Protein AF-A0A7S3M2E3-F1 (afdb_monomer_lite)

Organism: NCBI:txid89044

Structure (mmCIF, N/CA/C/O backbone):
data_AF-A0A7S3M2E3-F1
#
_entry.id   AF-A0A7S3M2E3-F1
#
loop_
_atom_site.group_PDB
_atom_site.id
_atom_site.type_symbol
_atom_site.label_atom_id
_atom_site.label_alt_id
_atom_site.label_comp_id
_atom_site.label_asym_id
_atom_site.label_entity_id
_atom_site.label_seq_id
_atom_site.pdbx_PDB_ins_code
_atom_site.Cartn_x
_atom_site.Cartn_y
_atom_site.Cartn_z
_atom_site.occupancy
_atom_site.B_iso_or_equiv
_atom_site.auth_seq_id
_atom_site.auth_comp_id
_atom_site.auth_asym_id
_atom_site.auth_atom_id
_atom_site.pdbx_PDB_model_num
ATOM 1 N N . GLU A 1 1 ? -8.864 -22.455 0.901 1.00 58.53 1 GLU A N 1
ATOM 2 C CA . GLU A 1 1 ? -8.256 -21.137 1.200 1.00 58.53 1 GLU A CA 1
ATOM 3 C C . GLU A 1 1 ? -7.152 -20.766 0.211 1.00 58.53 1 GLU A C 1
ATOM 5 O O . GLU A 1 1 ? -7.192 -19.669 -0.335 1.00 58.53 1 GLU A O 1
ATOM 10 N N . ASP A 1 2 ? -6.258 -21.696 -0.130 1.00 72.88 2 ASP A N 1
ATOM 11 C CA . ASP A 1 2 ? -5.089 -21.470 -1.005 1.00 72.88 2 ASP A CA 1
ATOM 12 C C . ASP A 1 2 ? -5.392 -20.831 -2.369 1.00 72.88 2 ASP A C 1
ATOM 14 O O . ASP A 1 2 ? -4.662 -19.955 -2.827 1.00 72.88 2 ASP A O 1
ATOM 18 N N . ALA A 1 3 ? -6.500 -21.206 -3.017 1.00 81.75 3 ALA A N 1
ATOM 19 C CA . ALA A 1 3 ? -6.880 -20.635 -4.311 1.00 81.75 3 ALA A CA 1
ATOM 20 C C . ALA A 1 3 ? -7.294 -19.152 -4.224 1.00 81.75 3 ALA A C 1
ATOM 22 O O . ALA A 1 3 ? -7.062 -18.397 -5.168 1.00 81.75 3 ALA A O 1
ATOM 23 N N . LEU A 1 4 ? -7.908 -18.727 -3.111 1.00 84.44 4 LEU A N 1
ATOM 24 C CA . LEU A 1 4 ? -8.281 -17.325 -2.884 1.00 84.44 4 LEU A CA 1
ATOM 25 C C . LEU A 1 4 ? -7.040 -16.500 -2.536 1.00 84.44 4 LEU A C 1
ATOM 27 O O . LEU A 1 4 ? -6.846 -15.419 -3.093 1.00 84.44 4 LEU A O 1
ATOM 31 N N . ILE A 1 5 ? -6.186 -17.048 -1.671 1.00 82.44 5 ILE A N 1
ATOM 32 C CA . ILE A 1 5 ? -4.901 -16.464 -1.274 1.00 82.44 5 ILE A CA 1
ATOM 33 C C . ILE A 1 5 ? -4.036 -16.234 -2.515 1.00 82.44 5 ILE A C 1
ATOM 35 O O . ILE A 1 5 ? -3.617 -15.107 -2.761 1.00 82.44 5 ILE A O 1
ATOM 39 N N . ALA A 1 6 ? -3.841 -17.257 -3.353 1.00 83.62 6 ALA A N 1
ATOM 40 C CA . ALA A 1 6 ? -3.014 -17.159 -4.552 1.00 83.62 6 ALA A CA 1
ATOM 41 C C . ALA A 1 6 ? -3.555 -16.131 -5.558 1.00 83.62 6 ALA A C 1
ATOM 43 O O . ALA A 1 6 ? -2.802 -15.286 -6.039 1.00 83.62 6 ALA A O 1
ATOM 44 N N . LYS A 1 7 ? -4.865 -16.147 -5.848 1.00 87.00 7 LYS A N 1
ATOM 45 C CA . LYS A 1 7 ? -5.485 -15.175 -6.770 1.00 87.00 7 LYS A CA 1
ATOM 46 C C . LYS A 1 7 ? -5.334 -13.740 -6.269 1.00 87.00 7 LYS A C 1
ATOM 48 O O . LYS A 1 7 ? -4.988 -12.851 -7.044 1.00 87.00 7 LYS A O 1
ATOM 53 N N . THR A 1 8 ? -5.566 -13.528 -4.977 1.00 85.94 8 THR A N 1
ATOM 54 C CA . THR A 1 8 ? -5.485 -12.200 -4.362 1.00 85.94 8 THR A CA 1
ATOM 55 C C . THR A 1 8 ? -4.039 -11.718 -4.289 1.00 85.94 8 THR A C 1
ATOM 57 O O . THR A 1 8 ? -3.763 -10.565 -4.612 1.00 85.94 8 THR A O 1
ATOM 60 N N . PHE A 1 9 ? -3.105 -12.608 -3.954 1.00 85.19 9 PHE A N 1
ATOM 61 C CA . PHE A 1 9 ? -1.679 -12.306 -3.924 1.00 85.19 9 PHE A CA 1
ATOM 62 C C . PHE A 1 9 ? -1.138 -11.943 -5.308 1.00 85.19 9 PHE A C 1
ATOM 64 O O . PHE A 1 9 ? -0.478 -10.920 -5.438 1.00 85.19 9 PHE A O 1
ATOM 71 N N . ILE A 1 10 ? -1.455 -12.714 -6.356 1.00 89.06 10 ILE A N 1
ATOM 72 C CA . ILE A 1 10 ? -1.017 -12.413 -7.731 1.00 89.06 10 ILE A CA 1
ATOM 73 C C . ILE A 1 10 ? -1.556 -11.055 -8.179 1.00 89.06 10 ILE A C 1
ATOM 75 O O . ILE A 1 10 ? -0.807 -10.240 -8.714 1.00 89.06 10 ILE A O 1
ATOM 79 N N . PHE A 1 11 ? -2.838 -10.783 -7.922 1.00 88.50 11 PHE A N 1
ATOM 80 C CA . PHE A 1 11 ? -3.437 -9.497 -8.265 1.00 88.50 11 PHE A CA 1
ATOM 81 C C . PHE A 1 11 ? -2.738 -8.339 -7.545 1.00 88.50 11 PHE A C 1
ATOM 83 O O . PHE A 1 11 ? -2.366 -7.346 -8.173 1.00 88.50 11 PHE A O 1
ATOM 90 N N . GLN A 1 12 ? -2.510 -8.484 -6.238 1.00 86.50 12 GLN A N 1
ATOM 91 C CA . GLN A 1 12 ? -1.794 -7.487 -5.452 1.00 86.50 12 GLN A CA 1
ATOM 92 C C . GLN A 1 12 ? -0.354 -7.321 -5.936 1.00 86.50 12 GLN A C 1
ATOM 94 O O . GLN A 1 12 ? 0.086 -6.187 -6.090 1.00 86.50 12 GLN A O 1
ATOM 99 N N . TYR A 1 13 ? 0.362 -8.405 -6.225 1.00 86.75 13 TYR A N 1
ATOM 100 C CA . TYR A 1 13 ? 1.740 -8.376 -6.704 1.00 86.75 13 TYR A CA 1
ATOM 101 C C . TYR A 1 13 ? 1.849 -7.648 -8.046 1.00 86.75 13 TYR A C 1
ATOM 103 O O . TYR A 1 13 ? 2.597 -6.680 -8.161 1.00 86.75 13 TYR A O 1
ATOM 111 N N . CYS A 1 14 ? 1.048 -8.031 -9.043 1.00 90.06 14 CYS A N 1
ATOM 112 C CA . CYS A 1 14 ? 1.053 -7.360 -10.339 1.00 90.06 14 CYS A CA 1
ATOM 113 C C . CYS A 1 14 ? 0.719 -5.870 -10.203 1.00 90.06 14 CYS A C 1
ATOM 115 O O . CYS A 1 14 ? 1.436 -5.044 -10.751 1.00 90.06 14 CYS A O 1
ATOM 117 N N . ASN A 1 15 ? -0.303 -5.505 -9.426 1.00 88.31 15 ASN A N 1
ATOM 118 C CA . ASN A 1 15 ? -0.659 -4.098 -9.212 1.00 88.31 15 ASN A CA 1
ATOM 119 C C . ASN A 1 15 ? 0.482 -3.311 -8.533 1.00 88.31 15 ASN A C 1
ATOM 121 O O . ASN A 1 15 ? 0.803 -2.191 -8.917 1.00 88.31 15 ASN A O 1
ATOM 125 N N . SER A 1 16 ? 1.150 -3.945 -7.572 1.00 85.62 16 SER A N 1
ATOM 126 C CA . SER A 1 16 ? 2.200 -3.342 -6.747 1.00 85.62 16 SER A CA 1
ATOM 127 C C . SER A 1 16 ? 3.535 -3.167 -7.484 1.00 85.62 16 SER A C 1
ATOM 129 O O . SER A 1 16 ? 4.253 -2.204 -7.219 1.00 85.62 16 SER A O 1
ATOM 131 N N . PHE A 1 17 ? 3.888 -4.088 -8.385 1.00 88.69 17 P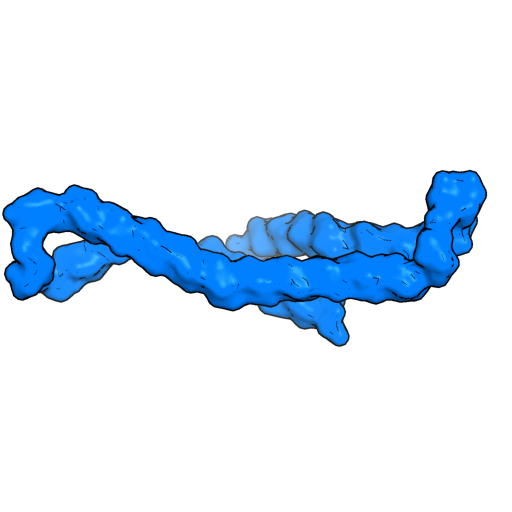HE A N 1
ATOM 132 C CA . PHE A 1 17 ? 5.200 -4.116 -9.040 1.00 88.69 17 PHE A CA 1
ATOM 133 C C . PHE A 1 17 ? 5.167 -3.747 -10.528 1.00 88.69 17 PHE A C 1
ATOM 135 O O . PHE A 1 17 ? 6.215 -3.403 -11.071 1.00 88.69 17 PHE A O 1
ATOM 142 N N . ALA A 1 18 ? 4.013 -3.778 -11.207 1.00 90.19 18 ALA A N 1
ATOM 143 C CA . ALA A 1 18 ? 3.947 -3.533 -12.654 1.00 90.19 18 ALA A CA 1
ATOM 144 C C . ALA A 1 18 ? 4.520 -2.170 -13.067 1.00 90.19 18 ALA A C 1
ATOM 146 O O . ALA A 1 18 ? 5.214 -2.089 -14.077 1.00 90.19 18 ALA A O 1
ATOM 147 N N . SER A 1 19 ? 4.281 -1.116 -12.281 1.00 88.88 19 SER A N 1
ATOM 148 C CA . SER A 1 19 ? 4.841 0.213 -12.555 1.00 88.88 19 SER A CA 1
ATOM 149 C C . SER A 1 19 ? 6.371 0.211 -12.504 1.00 88.88 19 SER A C 1
ATOM 151 O O . SER A 1 19 ? 7.023 0.784 -13.372 1.00 88.88 19 SER A O 1
ATOM 153 N N . LEU A 1 20 ? 6.954 -0.497 -11.537 1.00 88.94 20 LEU A N 1
ATOM 154 C CA . LEU A 1 20 ? 8.400 -0.622 -11.374 1.00 88.94 20 LEU A CA 1
ATOM 155 C C . LEU A 1 20 ? 9.024 -1.454 -12.495 1.00 88.94 20 LEU A C 1
ATOM 157 O O . LEU A 1 20 ? 10.052 -1.056 -13.034 1.00 88.94 20 LEU A O 1
ATOM 161 N N . PHE A 1 21 ? 8.383 -2.564 -12.881 1.00 90.19 21 PHE A N 1
ATOM 162 C CA . PHE A 1 21 ? 8.791 -3.374 -14.035 1.00 90.19 21 PHE A CA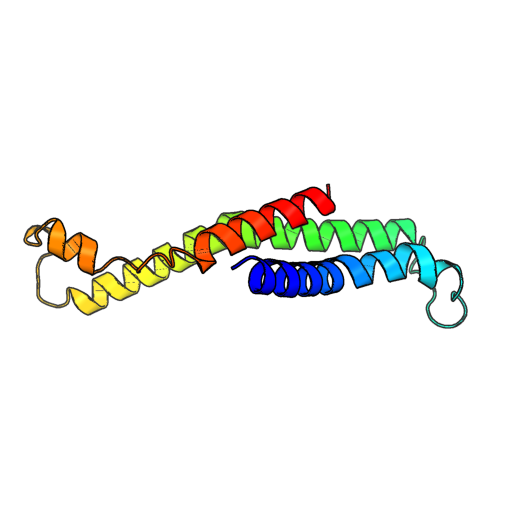 1
ATOM 163 C C . PHE A 1 21 ? 8.739 -2.573 -15.340 1.00 90.19 21 PHE A C 1
ATOM 165 O O . PHE A 1 21 ? 9.631 -2.692 -16.177 1.00 90.19 21 PHE A O 1
ATOM 172 N N . TYR A 1 22 ? 7.717 -1.733 -15.513 1.00 90.12 22 TYR A N 1
ATOM 173 C CA . TYR A 1 22 ? 7.611 -0.862 -16.678 1.00 90.12 22 TYR A CA 1
ATOM 174 C C . TYR A 1 22 ? 8.759 0.156 -16.727 1.00 90.12 22 TYR A C 1
ATOM 176 O O . TYR A 1 22 ? 9.430 0.268 -17.754 1.00 90.12 22 TYR A O 1
ATOM 184 N N . ILE A 1 23 ? 9.035 0.851 -15.617 1.00 87.31 23 ILE A N 1
ATOM 185 C CA . ILE A 1 23 ? 10.097 1.868 -15.553 1.00 87.31 23 ILE A CA 1
ATOM 186 C C . ILE A 1 23 ? 11.488 1.245 -15.752 1.00 87.31 23 ILE A C 1
ATOM 188 O O . ILE A 1 23 ? 12.339 1.857 -16.394 1.00 87.31 23 ILE A O 1
ATOM 192 N N . SER A 1 24 ? 11.733 0.039 -15.234 1.00 87.19 24 SER A N 1
ATOM 193 C CA . SER A 1 24 ? 13.051 -0.601 -15.307 1.00 87.19 24 SER A CA 1
ATOM 194 C C . SER A 1 24 ? 13.327 -1.321 -16.628 1.00 87.19 24 SER A C 1
ATOM 196 O O . SER A 1 24 ? 14.458 -1.267 -17.107 1.00 87.19 24 SER A O 1
ATOM 198 N N . PHE A 1 25 ? 12.329 -1.979 -17.231 1.00 87.88 25 PHE A N 1
ATOM 199 C CA . PHE A 1 25 ? 12.548 -2.857 -18.389 1.00 87.88 25 PHE A CA 1
ATOM 200 C C . PHE A 1 25 ? 11.912 -2.386 -19.693 1.00 87.88 25 PHE A C 1
ATOM 202 O O . PHE A 1 25 ? 12.327 -2.855 -20.746 1.00 87.88 25 PHE A O 1
ATOM 209 N N . VAL A 1 26 ? 10.913 -1.502 -19.663 1.00 89.00 26 VAL A N 1
ATOM 210 C CA . VAL A 1 26 ? 10.207 -1.063 -20.881 1.00 89.00 26 VAL A CA 1
ATOM 211 C C . VAL A 1 26 ? 10.599 0.364 -21.232 1.00 89.00 26 VAL A C 1
ATOM 213 O O . VAL A 1 26 ? 11.106 0.619 -22.325 1.00 89.00 26 VAL A O 1
ATOM 216 N N . LYS A 1 27 ? 10.450 1.274 -20.268 1.00 87.00 27 LYS A N 1
ATOM 217 C CA . LYS A 1 27 ? 10.690 2.709 -20.433 1.00 87.00 27 LYS A CA 1
ATOM 218 C C . LYS A 1 27 ? 12.080 3.066 -20.998 1.00 87.00 27 LYS A C 1
ATOM 220 O O . LYS A 1 27 ? 12.138 3.953 -21.850 1.00 87.00 27 LYS A O 1
ATOM 225 N N . PRO A 1 28 ? 13.186 2.363 -20.663 1.00 85.81 28 PRO A N 1
ATOM 226 C CA . PRO A 1 28 ? 14.500 2.658 -21.244 1.00 85.81 28 PRO A CA 1
ATOM 227 C C . PRO A 1 28 ? 14.582 2.430 -22.761 1.00 85.81 28 PRO A C 1
ATOM 229 O O . PRO A 1 28 ? 15.396 3.061 -23.430 1.00 85.81 28 PRO A O 1
ATOM 232 N N . TYR A 1 29 ? 13.742 1.548 -23.313 1.00 86.00 29 TYR A N 1
ATOM 233 C CA . TYR A 1 29 ? 13.728 1.214 -24.741 1.00 86.00 29 TYR A CA 1
ATOM 234 C C . TYR A 1 29 ? 12.681 2.011 -25.537 1.00 86.00 29 TYR A C 1
ATOM 236 O O . TYR A 1 29 ? 12.697 1.983 -26.765 1.00 86.00 29 TYR A O 1
ATOM 244 N N . THR A 1 30 ? 11.791 2.749 -24.864 1.00 84.94 30 THR A N 1
ATOM 245 C CA . THR A 1 30 ? 10.689 3.521 -25.473 1.00 84.94 30 THR A CA 1
ATOM 246 C C . THR A 1 30 ? 10.821 5.032 -25.249 1.00 84.94 30 THR A C 1
ATOM 248 O O . THR A 1 30 ? 9.819 5.741 -25.138 1.00 84.94 30 THR A O 1
ATOM 251 N N . GLY A 1 31 ? 12.053 5.551 -25.213 1.00 76.81 31 GLY A N 1
ATOM 252 C CA . GLY A 1 31 ? 12.336 6.962 -24.909 1.00 76.81 31 GLY A CA 1
ATOM 253 C C . GLY A 1 31 ? 11.747 7.985 -25.893 1.00 76.81 31 GLY A C 1
ATOM 254 O O . GLY A 1 31 ? 11.670 9.165 -25.569 1.00 76.81 31 GLY A O 1
ATOM 255 N N . SER A 1 32 ? 11.296 7.555 -27.076 1.00 78.62 32 SER A N 1
ATOM 256 C CA . SER A 1 32 ? 10.594 8.408 -28.046 1.00 78.62 32 SER A CA 1
ATOM 257 C C . SER A 1 32 ? 9.120 8.660 -27.705 1.00 78.62 32 SER A C 1
ATOM 259 O O . SER A 1 32 ? 8.538 9.601 -28.235 1.00 78.62 32 SER A O 1
ATOM 261 N N . ILE A 1 33 ? 8.510 7.817 -26.864 1.00 84.25 33 ILE A N 1
ATOM 262 C CA . ILE A 1 33 ? 7.095 7.915 -26.463 1.00 84.25 33 ILE A CA 1
ATOM 263 C C . ILE A 1 33 ? 6.985 8.429 -25.022 1.00 84.25 33 ILE A C 1
ATOM 265 O O . ILE A 1 33 ? 6.155 9.289 -24.746 1.00 84.25 33 ILE A O 1
ATOM 269 N N . ASP A 1 34 ? 7.833 7.922 -24.122 1.00 83.25 34 ASP A N 1
ATOM 270 C CA . ASP A 1 34 ? 7.837 8.267 -22.695 1.00 83.25 34 ASP A CA 1
ATOM 271 C C . ASP A 1 34 ? 9.286 8.442 -22.197 1.00 83.25 34 ASP A C 1
ATOM 273 O O . ASP A 1 34 ? 9.905 7.479 -21.729 1.00 83.25 34 ASP A O 1
ATOM 277 N N . PRO A 1 35 ? 9.883 9.640 -22.357 1.00 82.75 35 PRO A N 1
ATOM 278 C CA . PRO A 1 35 ? 11.233 9.906 -21.882 1.00 82.75 35 PRO A CA 1
ATOM 279 C C . PRO A 1 35 ? 11.274 9.976 -20.350 1.00 82.75 35 PRO A C 1
ATOM 281 O O . PRO A 1 35 ? 10.416 10.582 -19.709 1.00 82.75 35 PRO A O 1
ATOM 284 N N . CYS A 1 36 ? 12.313 9.393 -19.753 1.00 82.88 36 CYS A N 1
ATOM 285 C CA . CYS A 1 36 ? 12.549 9.502 -18.315 1.00 82.88 36 CYS A CA 1
ATOM 286 C C . CYS A 1 36 ? 12.894 10.948 -17.919 1.00 82.88 36 CYS A C 1
ATOM 288 O O . CYS A 1 36 ? 13.662 11.626 -18.610 1.00 82.88 36 CYS A O 1
ATOM 290 N N . LEU A 1 37 ? 12.376 11.414 -16.777 1.00 80.50 37 LEU A N 1
ATOM 291 C CA . LEU A 1 37 ? 12.776 12.705 -16.205 1.00 80.50 37 LEU A CA 1
ATOM 292 C C . LEU A 1 37 ? 14.157 12.568 -15.543 1.00 80.50 37 LEU A C 1
ATOM 294 O O . LEU A 1 37 ? 14.280 12.201 -14.377 1.00 80.50 37 LEU A O 1
ATOM 298 N N . GLY A 1 38 ? 15.212 12.855 -16.308 1.00 84.00 38 GLY A N 1
ATOM 299 C CA . GLY A 1 38 ? 16.596 12.664 -15.873 1.00 84.00 38 GLY A CA 1
ATOM 300 C C . GLY A 1 38 ? 17.076 11.251 -16.194 1.00 84.00 38 GLY A C 1
ATOM 301 O O . GLY A 1 38 ? 17.163 10.882 -17.362 1.00 84.00 38 GLY A O 1
ATOM 302 N N . SER A 1 39 ? 17.400 10.455 -15.172 1.00 84.88 39 SER A N 1
ATOM 303 C CA . SER A 1 39 ? 17.724 9.033 -15.355 1.00 84.88 39 SER A CA 1
ATOM 304 C C . SER A 1 39 ? 16.541 8.144 -14.971 1.00 84.88 39 SER A C 1
ATOM 306 O O . SER A 1 39 ? 15.908 8.355 -13.937 1.00 84.88 39 SER A O 1
ATOM 308 N N . CYS A 1 40 ? 16.279 7.094 -15.753 1.00 86.25 40 CYS A N 1
ATOM 309 C CA . CYS A 1 40 ? 15.232 6.120 -15.420 1.00 86.25 40 CYS A CA 1
ATOM 310 C C . CYS A 1 40 ? 15.472 5.458 -14.049 1.00 86.25 40 CYS A C 1
ATOM 312 O O . CYS A 1 40 ? 14.523 5.070 -13.377 1.00 86.25 40 CYS A O 1
ATOM 314 N N . MET A 1 41 ? 16.730 5.399 -13.591 1.00 87.44 41 MET A N 1
ATOM 315 C CA . MET A 1 41 ? 17.080 4.942 -12.242 1.00 87.44 41 MET A CA 1
ATOM 316 C C . MET A 1 41 ? 16.645 5.910 -11.137 1.00 87.44 41 MET A C 1
ATOM 318 O O . MET A 1 41 ? 16.189 5.455 -10.093 1.00 87.44 41 MET A O 1
ATOM 322 N N . GLN A 1 42 ? 16.747 7.226 -11.345 1.00 89.31 42 GLN A N 1
ATOM 323 C CA . GLN A 1 42 ? 16.233 8.216 -10.388 1.00 89.31 42 GLN A CA 1
ATOM 324 C C . GLN A 1 42 ? 14.708 8.184 -10.316 1.00 89.31 42 GLN A C 1
ATOM 326 O O . GLN A 1 42 ? 14.150 8.235 -9.223 1.00 89.31 42 GLN A O 1
ATOM 331 N N . GLU A 1 43 ? 14.039 8.064 -11.463 1.00 88.62 43 GLU A N 1
ATOM 332 C CA . GLU A 1 43 ? 12.582 7.934 -11.517 1.00 88.62 43 GLU A CA 1
ATOM 333 C C . GLU A 1 43 ? 12.116 6.649 -10.813 1.00 88.62 43 GLU A C 1
ATOM 335 O O . GLU A 1 43 ? 11.197 6.684 -9.994 1.00 88.62 43 GLU A O 1
ATOM 340 N N . LEU A 1 44 ? 12.820 5.534 -11.041 1.00 89.19 44 LEU A N 1
ATOM 341 C CA . LEU A 1 44 ? 12.579 4.271 -10.347 1.00 89.19 44 LEU A CA 1
ATOM 342 C C . LEU A 1 44 ? 12.775 4.403 -8.832 1.00 89.19 44 LEU A C 1
ATOM 344 O O . LEU A 1 44 ? 11.922 3.964 -8.064 1.00 89.19 44 LEU A O 1
ATOM 348 N N . GLN A 1 45 ? 13.874 5.022 -8.394 1.00 90.69 45 GLN A N 1
ATOM 349 C CA . GLN A 1 45 ? 14.165 5.228 -6.976 1.00 90.69 45 GLN A CA 1
ATOM 350 C C . GLN A 1 45 ? 13.109 6.110 -6.301 1.00 90.69 45 GLN A C 1
ATOM 352 O O . GLN A 1 45 ? 12.684 5.806 -5.187 1.00 90.69 45 GLN A O 1
ATOM 357 N N . ALA A 1 46 ? 12.667 7.182 -6.964 1.00 90.12 46 ALA A N 1
ATOM 358 C CA . ALA A 1 46 ? 11.599 8.035 -6.458 1.00 90.12 46 ALA A CA 1
ATOM 359 C C . ALA A 1 46 ? 10.282 7.253 -6.327 1.00 90.12 46 ALA A C 1
ATOM 361 O O . ALA A 1 46 ? 9.652 7.300 -5.273 1.00 90.12 46 ALA A O 1
ATOM 362 N N . GLY A 1 47 ? 9.915 6.467 -7.347 1.00 90.00 47 GLY A N 1
ATOM 363 C CA . GLY A 1 47 ? 8.727 5.611 -7.321 1.00 90.00 47 GLY A CA 1
ATOM 364 C C . GLY A 1 47 ? 8.764 4.570 -6.199 1.00 90.00 47 GLY A C 1
ATOM 365 O O . GLY A 1 47 ? 7.816 4.470 -5.418 1.00 90.00 47 GLY A O 1
ATOM 366 N N . LEU A 1 48 ? 9.878 3.845 -6.065 1.00 90.31 48 LEU A N 1
ATOM 367 C CA . LEU A 1 48 ? 10.115 2.898 -4.970 1.00 90.31 48 LEU A CA 1
ATOM 368 C C . LEU A 1 48 ? 10.017 3.579 -3.603 1.00 90.31 48 LEU A C 1
ATOM 370 O O . LEU A 1 48 ? 9.308 3.094 -2.723 1.00 90.31 48 LEU A O 1
ATOM 374 N N . GLY A 1 49 ? 10.688 4.721 -3.437 1.00 90.62 49 GLY A N 1
ATOM 375 C CA . GLY A 1 49 ? 10.698 5.478 -2.189 1.00 90.62 49 GLY A CA 1
ATOM 376 C C . GLY A 1 49 ? 9.303 5.948 -1.783 1.00 90.62 49 GLY A C 1
ATOM 377 O O . GLY A 1 49 ? 8.908 5.768 -0.632 1.00 90.62 49 GLY A O 1
ATOM 378 N N . THR A 1 50 ? 8.521 6.490 -2.722 1.00 89.56 50 THR A N 1
ATOM 379 C CA . THR A 1 50 ? 7.132 6.888 -2.461 1.00 89.56 50 THR A CA 1
ATOM 380 C C . THR A 1 50 ? 6.285 5.692 -2.038 1.00 89.56 50 THR A C 1
ATOM 382 O O . THR A 1 50 ? 5.620 5.764 -1.007 1.00 89.56 50 THR A O 1
ATOM 385 N N . ILE A 1 51 ? 6.344 4.577 -2.774 1.00 88.69 51 ILE A N 1
ATOM 386 C CA . ILE A 1 51 ? 5.560 3.378 -2.452 1.00 88.69 51 ILE A CA 1
ATOM 387 C C . ILE A 1 51 ? 5.944 2.834 -1.071 1.00 88.69 51 ILE A C 1
ATOM 389 O O . ILE A 1 51 ? 5.063 2.565 -0.251 1.00 88.69 51 ILE A O 1
ATOM 393 N N . PHE A 1 52 ? 7.240 2.714 -0.784 1.00 86.44 52 PHE A N 1
ATOM 394 C CA . PHE A 1 52 ? 7.736 2.223 0.497 1.00 86.44 52 PHE A CA 1
ATOM 395 C C . PHE A 1 52 ? 7.278 3.107 1.665 1.00 86.44 52 PHE A C 1
ATOM 397 O O . PHE A 1 52 ? 6.738 2.594 2.646 1.00 86.44 52 PHE A O 1
ATOM 404 N N . LEU A 1 53 ? 7.412 4.433 1.546 1.00 88.06 53 LEU A N 1
ATOM 405 C CA . LEU A 1 53 ? 6.984 5.378 2.582 1.00 88.06 53 LEU A CA 1
ATOM 406 C C . LEU A 1 53 ? 5.471 5.346 2.807 1.00 88.06 53 LEU A C 1
ATOM 408 O O . LEU A 1 53 ? 5.025 5.314 3.955 1.00 88.06 53 LEU A O 1
ATOM 412 N N . THR A 1 54 ? 4.673 5.315 1.736 1.00 87.38 54 THR A N 1
ATOM 413 C CA . THR A 1 54 ? 3.214 5.200 1.854 1.00 87.38 54 THR A CA 1
ATOM 414 C C . THR A 1 54 ? 2.834 3.903 2.558 1.00 87.38 54 THR A C 1
ATOM 416 O O . THR A 1 54 ? 2.028 3.927 3.485 1.00 87.38 54 THR A O 1
ATOM 419 N N . ARG A 1 55 ? 3.450 2.773 2.193 1.00 83.38 55 ARG A N 1
ATOM 420 C CA . ARG A 1 55 ? 3.154 1.484 2.830 1.00 83.38 55 ARG A CA 1
ATOM 421 C C . ARG A 1 55 ? 3.612 1.403 4.275 1.00 83.38 55 ARG A C 1
ATOM 423 O O . ARG A 1 55 ? 2.899 0.810 5.079 1.00 83.38 55 ARG A O 1
ATOM 430 N N . LEU A 1 56 ? 4.739 2.016 4.621 1.00 83.75 56 LEU A N 1
ATOM 431 C CA . LEU A 1 56 ? 5.182 2.130 6.006 1.00 83.75 56 LEU A CA 1
ATOM 432 C C . LEU A 1 56 ? 4.171 2.946 6.828 1.00 83.75 56 LEU A C 1
ATOM 434 O O . LEU A 1 56 ? 3.730 2.506 7.887 1.00 83.75 56 LEU A O 1
ATOM 438 N N . ALA A 1 57 ? 3.719 4.090 6.305 1.00 84.25 57 ALA A N 1
ATOM 439 C CA . ALA A 1 57 ? 2.727 4.928 6.974 1.00 84.25 57 ALA A CA 1
ATOM 440 C C . ALA A 1 57 ? 1.379 4.206 7.160 1.00 84.25 57 ALA A C 1
ATOM 442 O O . ALA A 1 57 ? 0.824 4.193 8.263 1.00 84.25 57 ALA A O 1
ATOM 443 N N . THR A 1 58 ? 0.856 3.567 6.108 1.00 81.62 58 THR A N 1
ATOM 444 C CA . THR A 1 58 ? -0.419 2.84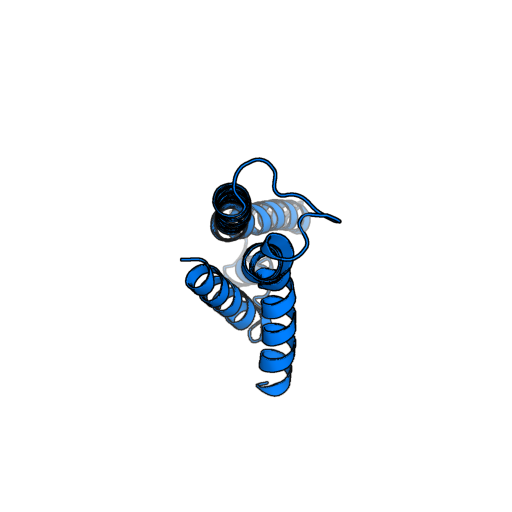1 6.179 1.00 81.62 58 THR A CA 1
ATOM 445 C C . THR A 1 58 ? -0.311 1.581 7.035 1.00 81.62 58 THR A C 1
ATOM 447 O O . THR A 1 58 ? -1.201 1.312 7.839 1.00 81.62 58 THR A O 1
ATOM 450 N N . GLY A 1 59 ? 0.778 0.824 6.890 1.00 72.62 59 GLY A N 1
ATOM 451 C CA . GLY A 1 59 ? 1.005 -0.448 7.571 1.00 72.62 59 GLY A CA 1
ATOM 452 C C . GLY A 1 59 ? 1.301 -0.317 9.062 1.00 72.62 59 GLY A C 1
ATOM 453 O O . GLY A 1 59 ? 0.920 -1.207 9.815 1.00 72.62 59 GLY A O 1
ATOM 454 N N . SER A 1 60 ? 1.930 0.776 9.498 1.00 75.31 60 SER A N 1
ATOM 455 C CA . SER A 1 60 ? 2.272 0.984 10.909 1.00 75.31 60 SER A CA 1
ATOM 456 C C . SER A 1 60 ? 1.263 1.870 11.639 1.00 75.31 60 SER A C 1
ATOM 458 O O . SER A 1 60 ? 0.769 1.494 12.698 1.00 75.31 60 SER A O 1
ATOM 460 N N . ILE A 1 61 ? 0.947 3.051 11.094 1.00 79.25 61 ILE A N 1
ATOM 461 C CA . ILE A 1 61 ? 0.232 4.095 11.846 1.00 79.25 61 ILE A CA 1
ATOM 462 C C . ILE A 1 61 ? -1.272 3.993 11.628 1.00 79.25 61 ILE A C 1
ATOM 464 O O . ILE A 1 61 ? -2.034 3.939 12.591 1.00 79.25 61 ILE A O 1
ATOM 468 N N . LEU A 1 62 ? -1.719 3.946 10.370 1.00 84.50 62 LEU A N 1
ATOM 469 C CA . LEU A 1 62 ? -3.155 3.963 10.072 1.00 84.50 62 LEU A CA 1
ATOM 470 C C . LEU A 1 62 ? -3.856 2.695 10.564 1.00 84.50 62 LEU A C 1
ATOM 472 O O . LEU A 1 62 ? -4.956 2.794 11.102 1.00 84.50 62 LEU A O 1
ATOM 476 N N . LYS A 1 63 ? -3.201 1.530 10.470 1.00 81.19 63 LYS A N 1
ATOM 477 C CA . LYS A 1 63 ? -3.742 0.267 10.994 1.00 81.19 63 LYS A CA 1
ATOM 478 C C . LYS A 1 63 ? -4.044 0.287 12.492 1.00 81.19 63 LYS A C 1
ATOM 480 O O . LYS A 1 63 ? -4.921 -0.452 12.902 1.00 81.19 63 LYS A O 1
ATOM 485 N N . LEU A 1 64 ? -3.361 1.104 13.295 1.00 84.12 64 LEU A N 1
ATOM 486 C CA . LEU A 1 64 ? -3.638 1.235 14.733 1.00 84.12 64 LEU A CA 1
ATOM 487 C C . LEU A 1 64 ? -4.521 2.448 15.036 1.00 84.12 64 LEU A C 1
ATOM 489 O O . LEU A 1 64 ? -5.455 2.362 15.830 1.00 84.12 64 LEU A O 1
ATOM 493 N N . ALA A 1 65 ? -4.258 3.577 14.377 1.00 88.19 65 ALA A N 1
ATOM 494 C CA . ALA A 1 65 ? -4.982 4.820 14.613 1.00 88.19 65 ALA A CA 1
ATOM 495 C C . ALA A 1 65 ? -6.463 4.721 14.217 1.00 88.19 65 ALA A C 1
ATOM 497 O O . ALA A 1 65 ? -7.323 5.204 14.952 1.00 88.19 65 ALA A O 1
ATOM 498 N N . VAL A 1 66 ? -6.765 4.083 13.080 1.00 89.31 66 VAL A N 1
ATOM 499 C CA . VAL A 1 66 ? -8.139 3.922 12.581 1.00 89.31 66 VAL A CA 1
ATOM 500 C C . VAL A 1 66 ? -9.000 3.079 13.528 1.00 89.31 66 VAL A C 1
ATOM 502 O O . VAL A 1 66 ? -10.016 3.613 13.979 1.00 89.31 66 VAL A O 1
ATOM 505 N N . PRO A 1 67 ? -8.636 1.831 13.897 1.00 87.94 67 PRO A N 1
ATOM 506 C CA . PRO A 1 67 ? -9.466 1.040 14.802 1.00 87.94 67 PRO A CA 1
ATOM 507 C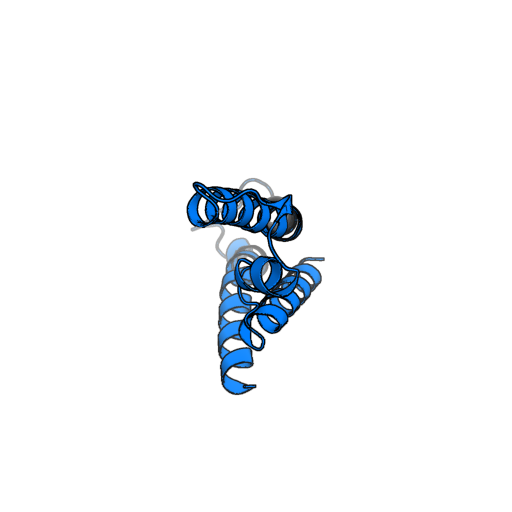 C . PRO A 1 67 ? -9.535 1.657 16.194 1.00 87.94 67 PRO A C 1
ATOM 509 O O . PRO A 1 67 ? -10.605 1.655 16.783 1.00 87.94 67 PRO A O 1
ATOM 512 N N . TYR A 1 68 ? -8.462 2.277 16.699 1.00 88.38 68 TYR A N 1
ATOM 513 C CA . TYR A 1 68 ? -8.517 2.975 17.984 1.00 88.38 68 TYR A CA 1
ATOM 514 C C . TYR A 1 68 ? -9.549 4.114 17.978 1.00 88.38 68 TYR A C 1
ATOM 516 O O . TYR A 1 68 ? -10.343 4.261 18.909 1.00 88.38 68 TYR A O 1
ATOM 524 N N . PHE A 1 69 ? -9.575 4.916 16.910 1.00 91.00 69 PHE A N 1
ATOM 525 C CA . PHE A 1 69 ? -10.536 6.006 16.778 1.00 91.00 69 PHE A CA 1
ATOM 526 C C . PHE A 1 69 ? -11.968 5.494 16.568 1.00 91.00 69 PHE A C 1
ATOM 528 O O . PHE A 1 69 ? -12.891 5.974 17.229 1.00 91.00 69 PHE A O 1
ATOM 535 N N . MET A 1 70 ? -12.152 4.491 15.704 1.00 88.19 70 MET A N 1
ATOM 536 C CA . MET A 1 70 ? -13.451 3.851 15.468 1.00 88.19 70 MET A CA 1
ATOM 537 C C . MET A 1 70 ? -13.994 3.193 16.737 1.00 88.19 70 MET A C 1
ATOM 539 O O . MET A 1 70 ? -15.150 3.421 17.081 1.00 88.19 70 MET A O 1
ATOM 543 N N . GLN A 1 71 ? -13.159 2.466 17.480 1.00 87.06 71 GLN A N 1
ATOM 544 C CA . GLN A 1 71 ? -13.527 1.833 18.742 1.00 87.06 71 GLN A CA 1
ATOM 545 C C . GLN A 1 71 ? -13.916 2.881 19.780 1.00 87.06 71 GLN A C 1
ATOM 547 O O . GLN A 1 71 ? -14.973 2.770 20.387 1.00 87.06 71 GLN A O 1
ATOM 552 N N . LYS A 1 72 ? -13.149 3.968 19.920 1.00 88.19 72 LYS A N 1
ATOM 553 C CA . LYS A 1 72 ? -13.500 5.053 20.847 1.00 88.19 72 LYS A CA 1
ATOM 554 C C . LYS A 1 72 ? -14.835 5.721 20.494 1.00 88.19 72 LYS A C 1
ATOM 556 O O . LYS A 1 72 ? -15.605 6.065 21.391 1.00 88.19 72 LYS A O 1
ATOM 561 N N . MET A 1 73 ? -15.128 5.902 19.204 1.00 88.25 73 MET A N 1
ATOM 562 C CA . MET A 1 73 ? -16.428 6.406 18.748 1.00 88.25 73 MET A CA 1
ATOM 563 C C . MET A 1 73 ? -17.563 5.404 18.993 1.00 88.25 73 MET A C 1
ATOM 565 O O . MET A 1 73 ? -18.628 5.814 19.452 1.00 88.25 73 MET A O 1
ATOM 569 N N . LYS A 1 74 ? -17.336 4.116 18.711 1.00 86.38 74 LYS A N 1
ATOM 570 C CA . LYS A 1 74 ? -18.290 3.017 18.914 1.00 86.38 74 LYS A CA 1
ATOM 571 C C . LYS A 1 74 ? -18.628 2.872 20.392 1.00 86.38 74 LYS A C 1
ATOM 573 O O . LYS A 1 74 ? -19.787 3.032 20.747 1.00 86.38 74 LYS A O 1
ATOM 578 N N . THR A 1 75 ? -17.628 2.730 21.263 1.00 84.56 75 THR A N 1
ATOM 579 C CA . THR A 1 75 ? -17.820 2.659 22.717 1.00 84.56 75 THR A CA 1
ATOM 580 C C . THR A 1 75 ? -18.614 3.860 23.222 1.00 84.56 75 THR A C 1
ATOM 582 O O . THR A 1 75 ? -19.617 3.669 23.888 1.00 84.56 75 THR A O 1
ATOM 585 N N . LYS A 1 76 ? -18.279 5.093 22.810 1.00 84.62 76 LYS A N 1
ATOM 586 C CA . LYS A 1 76 ? -19.033 6.293 23.219 1.00 84.62 76 LYS A CA 1
ATOM 587 C C . LYS A 1 76 ? -20.499 6.295 22.759 1.00 84.62 76 LYS A C 1
ATOM 589 O O . LYS A 1 76 ? -21.315 6.985 23.365 1.00 84.62 76 LYS A O 1
ATOM 594 N N . ASN A 1 77 ? -20.834 5.620 21.661 1.00 85.81 77 ASN A N 1
ATOM 595 C CA . ASN A 1 77 ? -22.209 5.518 21.174 1.00 85.81 77 ASN A CA 1
ATOM 596 C C . ASN A 1 77 ? -22.986 4.392 21.861 1.00 85.81 77 ASN A C 1
ATOM 598 O O . ASN A 1 77 ? -24.139 4.620 22.215 1.00 85.81 77 ASN A O 1
ATOM 602 N N . GLU A 1 78 ? -22.348 3.241 22.067 1.00 81.75 78 GLU A N 1
ATOM 603 C CA . GLU A 1 78 ? -22.944 2.046 22.675 1.00 81.75 78 GLU A CA 1
ATOM 604 C C . GLU A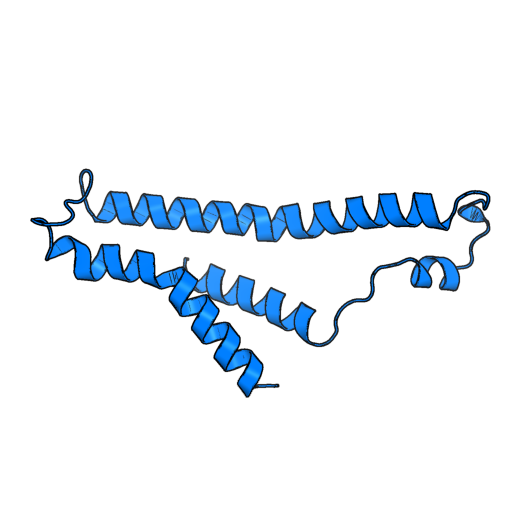 1 78 ? -23.108 2.182 24.200 1.00 81.75 78 GLU A C 1
ATOM 606 O O . GLU A 1 78 ? -24.067 1.663 24.757 1.00 81.75 78 GLU A O 1
ATOM 611 N N . THR A 1 79 ? -22.242 2.939 24.888 1.00 81.25 79 THR A N 1
ATOM 612 C CA . THR A 1 79 ? -22.319 3.144 26.351 1.00 81.25 79 THR A CA 1
ATOM 613 C C . THR A 1 79 ? -23.040 4.434 26.761 1.00 81.25 79 THR A C 1
ATOM 615 O O . THR A 1 79 ? -22.882 4.924 27.880 1.00 81.25 79 THR A O 1
ATOM 618 N N . LYS A 1 80 ? -23.853 5.037 25.880 1.00 81.25 80 LYS A N 1
ATOM 619 C CA . LYS A 1 80 ? -24.630 6.236 26.247 1.00 81.25 80 LYS A CA 1
ATOM 620 C C . LYS A 1 80 ? -25.628 5.907 27.358 1.00 81.25 80 LYS A C 1
ATOM 622 O O . LYS A 1 80 ? -26.617 5.225 27.119 1.00 81.25 80 LYS A O 1
ATOM 627 N N . GLY A 1 81 ? -25.404 6.479 28.540 1.00 77.19 81 GLY A N 1
ATOM 628 C CA . GLY A 1 81 ? -26.291 6.326 29.696 1.00 77.19 81 GLY A CA 1
ATOM 629 C C . GLY A 1 81 ? -25.933 5.173 30.637 1.00 77.19 81 GLY A C 1
ATOM 630 O O . GLY A 1 81 ? -26.704 4.918 31.555 1.00 77.19 81 GLY A O 1
ATOM 631 N N . VAL A 1 82 ? -24.787 4.515 30.433 1.00 81.06 82 VAL A N 1
ATOM 632 C CA . VAL A 1 82 ? -24.236 3.474 31.315 1.00 81.06 82 VAL A CA 1
ATOM 633 C C . VAL A 1 82 ? -22.816 3.877 31.705 1.00 81.06 82 VAL A C 1
ATOM 635 O O . VAL A 1 82 ? -22.062 4.354 30.852 1.00 81.06 82 VAL A O 1
ATOM 638 N N . ASP A 1 83 ? -22.459 3.724 32.981 1.00 80.12 83 ASP A N 1
ATOM 639 C CA . ASP A 1 83 ? -21.090 3.978 33.423 1.00 80.12 83 ASP A CA 1
ATOM 640 C C . ASP A 1 83 ? -20.178 2.830 32.981 1.00 80.12 83 ASP A C 1
ATOM 642 O O . ASP A 1 83 ? -20.529 1.656 33.091 1.00 80.12 83 ASP A O 1
ATOM 646 N N . ILE A 1 84 ? -19.014 3.159 32.426 1.00 77.12 84 ILE A N 1
ATOM 647 C CA . ILE A 1 84 ? -18.133 2.152 31.812 1.00 77.12 84 ILE A CA 1
ATOM 648 C C . ILE A 1 84 ? -17.506 1.257 32.892 1.00 77.12 84 ILE A C 1
ATOM 650 O O . ILE A 1 84 ? -17.180 0.105 32.624 1.00 77.12 84 ILE A O 1
ATOM 654 N N . GLU A 1 85 ? -17.370 1.779 34.111 1.00 80.00 85 GLU A N 1
ATOM 655 C CA . GLU A 1 85 ? -16.837 1.068 35.279 1.00 80.00 85 GLU A CA 1
ATOM 656 C C . GLU A 1 85 ? -17.794 -0.007 35.821 1.00 80.00 85 GLU A C 1
ATOM 658 O O . GLU A 1 85 ? -17.343 -0.927 36.500 1.00 80.00 85 GLU A O 1
ATOM 663 N N . ASP A 1 86 ? -19.084 0.065 35.472 1.00 83.94 86 ASP A N 1
ATOM 664 C CA . ASP A 1 86 ? -20.098 -0.921 35.868 1.00 83.94 86 ASP A CA 1
ATOM 665 C C . ASP A 1 86 ? -20.214 -2.097 34.876 1.00 83.94 86 ASP A C 1
ATOM 667 O O . ASP A 1 86 ? -20.903 -3.081 35.159 1.00 83.94 86 ASP A O 1
ATOM 671 N N . LEU A 1 87 ? -19.559 -2.013 33.710 1.00 84.69 87 LEU A N 1
ATOM 672 C CA . LEU A 1 87 ? -19.595 -3.062 32.687 1.00 84.69 87 LEU A CA 1
ATOM 673 C C . LEU A 1 87 ? -18.746 -4.266 33.099 1.00 84.69 87 LEU A C 1
ATOM 675 O O . LEU A 1 87 ? -17.617 -4.142 33.572 1.00 84.69 87 LEU A O 1
ATOM 679 N N . THR A 1 88 ? -19.266 -5.458 32.829 1.00 88.06 88 THR A N 1
ATOM 680 C CA . THR A 1 88 ? -18.523 -6.708 32.991 1.00 88.06 88 THR A CA 1
ATOM 681 C C . THR A 1 88 ? -17.485 -6.898 31.882 1.00 88.06 88 THR A C 1
ATOM 683 O O . THR A 1 88 ? -17.631 -6.402 30.762 1.00 88.06 88 THR A O 1
ATOM 686 N N . ASP A 1 89 ? -16.457 -7.708 32.154 1.00 87.56 89 ASP A N 1
ATOM 687 C CA . ASP A 1 89 ? -15.406 -8.035 31.177 1.00 87.56 89 ASP A CA 1
ATOM 688 C C . ASP A 1 89 ? -15.967 -8.599 29.857 1.00 87.56 89 ASP A C 1
ATOM 690 O O . ASP A 1 89 ? -15.421 -8.360 28.778 1.00 87.56 89 ASP A O 1
ATOM 694 N N . VAL A 1 90 ? -17.084 -9.331 29.928 1.00 87.50 90 VAL A N 1
ATOM 695 C CA . VAL A 1 90 ? -17.758 -9.912 28.758 1.00 87.50 90 VAL A CA 1
ATOM 696 C C . VAL A 1 90 ? -18.428 -8.829 27.911 1.00 87.50 90 VAL A C 1
ATOM 698 O O . VAL A 1 90 ? -18.351 -8.880 26.684 1.00 87.50 90 VAL A O 1
ATOM 701 N N . GLU A 1 91 ? -19.049 -7.832 28.540 1.00 84.81 91 GLU A N 1
ATOM 702 C CA . GLU A 1 91 ? -19.691 -6.715 27.838 1.00 84.81 91 GLU A CA 1
ATOM 703 C C . GLU A 1 91 ? -18.651 -5.804 27.178 1.00 84.81 91 GLU A C 1
ATOM 705 O O . GLU A 1 91 ? -18.823 -5.400 26.028 1.00 84.81 91 GLU A O 1
ATOM 710 N N . LEU A 1 92 ? -17.520 -5.556 27.848 1.00 84.75 92 LEU A N 1
ATOM 711 C CA . LEU A 1 92 ? -16.392 -4.834 27.254 1.00 84.75 92 LEU A CA 1
ATOM 712 C C . LEU A 1 92 ? -15.826 -5.574 26.038 1.00 84.75 92 LEU A C 1
ATOM 714 O O . LEU A 1 92 ? -15.566 -4.953 25.005 1.00 84.75 92 LEU A O 1
ATOM 718 N N . ALA A 1 93 ? -15.677 -6.898 26.133 1.00 85.31 93 ALA A N 1
ATOM 719 C CA . ALA A 1 93 ? -15.210 -7.715 25.021 1.00 85.31 93 ALA A CA 1
ATOM 720 C C . ALA A 1 93 ? -16.197 -7.750 23.849 1.00 85.31 93 ALA A C 1
ATOM 722 O O . ALA A 1 93 ? -15.771 -7.740 22.696 1.00 85.31 93 ALA A O 1
ATOM 723 N N . PHE A 1 94 ? -17.500 -7.728 24.129 1.00 85.31 94 PHE A N 1
ATOM 724 C CA . PHE A 1 94 ? -18.546 -7.689 23.108 1.00 85.31 94 PHE A CA 1
ATOM 725 C C . PHE A 1 94 ? -18.530 -6.391 22.283 1.00 85.31 94 PHE A C 1
ATOM 727 O O . PHE A 1 94 ? -18.832 -6.406 21.092 1.00 85.31 94 PHE A O 1
ATOM 734 N N . ILE A 1 95 ? -18.147 -5.263 22.890 1.00 84.19 95 ILE A N 1
ATOM 735 C CA . ILE A 1 95 ? -18.085 -3.959 22.206 1.00 84.19 95 ILE A CA 1
ATOM 736 C C . ILE A 1 95 ? -16.877 -3.870 21.252 1.00 84.19 95 ILE A C 1
ATOM 738 O O . ILE A 1 95 ? -16.889 -3.068 20.305 1.00 84.19 95 ILE A O 1
ATOM 742 N N . MET A 1 96 ? -15.840 -4.689 21.467 1.00 84.88 96 MET A N 1
ATOM 743 C CA . MET A 1 96 ? -14.668 -4.745 20.590 1.00 84.88 96 MET A CA 1
ATOM 744 C C . MET A 1 96 ? -15.046 -5.170 19.164 1.00 84.88 96 MET A C 1
ATOM 746 O O . MET A 1 96 ? -16.107 -5.740 18.914 1.00 84.88 96 MET A O 1
ATOM 750 N N . ASP A 1 97 ? -14.197 -4.832 18.196 1.00 81.00 97 ASP A N 1
ATOM 751 C CA . ASP A 1 97 ? -14.408 -5.271 16.817 1.00 81.00 97 ASP A CA 1
ATOM 752 C C . ASP A 1 97 ? -14.010 -6.733 16.636 1.00 81.00 97 ASP A C 1
ATOM 754 O O . ASP A 1 97 ? -13.021 -7.211 17.199 1.00 81.00 97 ASP A O 1
ATOM 758 N N . GLU A 1 98 ? -14.791 -7.441 15.827 1.00 80.62 98 GLU A N 1
ATOM 759 C CA . GLU A 1 98 ? -14.557 -8.848 15.546 1.00 80.62 98 GLU A CA 1
ATOM 760 C C . GLU A 1 98 ? -13.344 -8.999 14.622 1.00 80.62 98 GLU A C 1
ATOM 762 O O . GLU A 1 98 ? -13.290 -8.453 13.516 1.00 80.62 98 GLU A O 1
ATOM 767 N N . TYR A 1 99 ? -12.342 -9.754 15.072 1.00 76.00 99 TYR A N 1
ATOM 768 C CA . TYR A 1 99 ? -11.183 -10.040 14.240 1.00 76.00 99 TYR A CA 1
ATOM 769 C C . TYR A 1 99 ? -11.539 -11.113 13.208 1.00 76.00 99 TYR A C 1
ATOM 771 O O . TYR A 1 99 ? -11.827 -12.260 13.553 1.00 76.00 99 TYR A O 1
ATOM 779 N N . HIS A 1 100 ? -11.479 -10.767 11.920 1.00 75.75 100 HIS A N 1
ATOM 780 C CA . HIS A 1 100 ? -11.681 -11.738 10.846 1.00 75.75 100 HIS A CA 1
ATOM 781 C C . HIS A 1 100 ? -10.559 -12.789 10.836 1.00 75.75 100 HIS A C 1
ATOM 783 O O . HIS A 1 100 ? -9.501 -12.571 10.248 1.00 75.75 100 HIS A O 1
ATOM 789 N N . VAL A 1 101 ? -10.837 -13.960 11.419 1.00 72.25 101 VAL A N 1
ATOM 790 C CA . VAL A 1 101 ? -9.896 -15.085 11.602 1.00 72.25 101 VAL A CA 1
ATOM 791 C C . VAL A 1 101 ? -9.196 -15.508 10.302 1.00 72.25 101 VAL A C 1
ATOM 793 O O . VAL A 1 101 ? -8.032 -15.891 10.327 1.00 72.25 101 VAL A O 1
ATOM 796 N N . MET A 1 102 ? -9.880 -15.400 9.159 1.00 69.19 102 MET A N 1
ATOM 797 C CA . MET A 1 102 ? -9.335 -15.780 7.849 1.00 69.19 102 MET A CA 1
ATOM 798 C C . MET A 1 102 ? -8.642 -14.629 7.113 1.00 69.19 102 MET A C 1
ATOM 800 O O . MET A 1 102 ? -7.518 -14.772 6.637 1.00 69.19 102 MET A O 1
ATOM 804 N N . LEU A 1 103 ? -9.315 -13.482 6.974 1.00 75.81 103 LEU A N 1
ATOM 805 C CA . LEU A 1 103 ? -8.811 -12.386 6.141 1.00 75.81 103 LEU A CA 1
ATOM 806 C C . LEU A 1 103 ? -7.758 -11.531 6.854 1.00 75.81 103 LEU A C 1
ATOM 808 O O . LEU A 1 103 ? -6.865 -11.012 6.190 1.00 75.81 103 LEU A O 1
ATOM 812 N N . GLY A 1 104 ? -7.858 -11.386 8.178 1.00 79.88 104 GLY A N 1
ATOM 813 C CA . GLY A 1 104 ? -6.953 -10.562 8.980 1.00 79.88 104 GLY A CA 1
ATOM 814 C C . GLY A 1 104 ? -5.498 -11.015 8.847 1.00 79.88 104 GLY A C 1
ATOM 815 O O . GLY A 1 104 ? -4.689 -10.267 8.291 1.00 79.88 104 GLY A O 1
ATOM 816 N N . PRO A 1 105 ? -5.169 -12.266 9.230 1.00 83.25 105 PRO A N 1
ATOM 817 C CA . PRO A 1 105 ? -3.799 -12.762 9.169 1.00 83.25 105 PRO A CA 1
ATOM 818 C C . PRO A 1 105 ? -3.253 -12.757 7.742 1.00 83.25 105 PRO A C 1
ATOM 820 O O . PRO A 1 105 ? -2.126 -12.328 7.509 1.00 83.25 105 PRO A O 1
ATOM 823 N N . PHE A 1 106 ? -4.064 -13.179 6.765 1.00 84.62 106 PHE A N 1
ATOM 824 C CA . PHE A 1 106 ? -3.661 -13.190 5.360 1.00 84.62 106 PHE A CA 1
ATOM 825 C C . PHE A 1 106 ? -3.241 -11.800 4.867 1.00 84.62 106 PHE A C 1
ATOM 827 O O . PHE A 1 106 ? -2.184 -11.664 4.254 1.00 84.62 106 PHE A O 1
ATOM 834 N N . MET A 1 107 ? -4.037 -10.765 5.145 1.00 81.44 107 MET A N 1
ATOM 835 C CA . MET A 1 107 ? -3.736 -9.402 4.700 1.00 81.44 107 MET A CA 1
ATOM 836 C C . MET A 1 107 ? -2.517 -8.809 5.415 1.00 81.44 107 MET A C 1
ATOM 838 O O . MET A 1 107 ? -1.764 -8.039 4.812 1.00 81.44 107 MET A O 1
ATOM 842 N N . ASP A 1 108 ? -2.291 -9.177 6.676 1.00 84.88 108 ASP A N 1
ATOM 843 C CA . ASP A 1 108 ? -1.098 -8.771 7.418 1.00 84.88 108 ASP A CA 1
ATOM 844 C C . ASP A 1 108 ? 0.169 -9.427 6.854 1.00 84.88 108 ASP A C 1
ATOM 846 O O . ASP A 1 108 ? 1.139 -8.721 6.561 1.00 84.88 108 ASP A O 1
ATOM 850 N N . TYR A 1 109 ? 0.135 -10.737 6.584 1.00 85.81 109 TYR A N 1
ATOM 851 C CA . TYR A 1 109 ? 1.240 -11.443 5.930 1.00 85.81 109 TYR A CA 1
ATOM 852 C C . TYR A 1 109 ? 1.485 -10.948 4.503 1.00 85.81 109 TYR A C 1
ATOM 854 O O . TYR A 1 109 ? 2.630 -10.683 4.147 1.00 85.81 109 TYR A O 1
ATOM 862 N N . ALA A 1 110 ? 0.436 -10.750 3.700 1.00 84.69 110 ALA A N 1
ATOM 863 C CA . ALA A 1 110 ? 0.562 -10.237 2.337 1.00 84.69 110 ALA A CA 1
ATOM 864 C C . ALA A 1 110 ? 1.231 -8.854 2.307 1.00 84.69 110 ALA A C 1
ATOM 866 O O . ALA A 1 110 ? 2.078 -8.590 1.450 1.00 84.69 110 ALA A O 1
ATOM 867 N N . ASN A 1 111 ? 0.915 -7.980 3.270 1.00 81.69 111 ASN A N 1
ATOM 868 C CA . ASN A 1 111 ? 1.572 -6.680 3.378 1.00 81.69 111 ASN A CA 1
ATOM 869 C C . ASN A 1 111 ? 3.073 -6.815 3.684 1.00 81.69 111 ASN A C 1
ATOM 871 O O . ASN A 1 111 ? 3.883 -6.149 3.041 1.00 81.69 111 ASN A O 1
ATOM 875 N N . LEU A 1 112 ? 3.446 -7.701 4.614 1.00 85.25 112 LEU A N 1
ATOM 876 C CA . LEU A 1 112 ? 4.851 -7.978 4.933 1.00 85.25 112 LEU A CA 1
ATOM 877 C C . LEU A 1 112 ? 5.598 -8.584 3.739 1.00 85.25 112 LEU A C 1
ATOM 879 O O . LEU A 1 112 ? 6.708 -8.156 3.434 1.00 85.25 112 LEU A O 1
ATOM 883 N N . SER A 1 113 ? 4.986 -9.529 3.020 1.00 84.81 113 SER A N 1
ATOM 884 C CA . SER A 1 113 ? 5.585 -10.138 1.827 1.00 84.81 113 SER A CA 1
ATOM 885 C C . SER A 1 113 ? 5.839 -9.117 0.719 1.00 84.81 113 SER A C 1
ATOM 887 O O . SER A 1 113 ? 6.885 -9.156 0.077 1.00 84.81 113 SER A O 1
ATOM 889 N N . ILE A 1 114 ? 4.914 -8.177 0.499 1.00 83.12 114 ILE A N 1
ATOM 890 C CA . ILE A 1 114 ? 5.111 -7.122 -0.501 1.00 83.12 114 ILE A CA 1
ATOM 891 C C . ILE A 1 114 ? 6.160 -6.106 -0.030 1.00 83.12 114 ILE A C 1
ATOM 893 O O . ILE A 1 114 ? 6.980 -5.679 -0.836 1.00 83.12 114 ILE A O 1
ATOM 897 N N . GLN A 1 115 ? 6.174 -5.743 1.257 1.00 83.00 115 GLN A N 1
ATOM 898 C CA . GLN A 1 115 ? 7.207 -4.865 1.814 1.00 83.00 115 GLN A CA 1
ATOM 899 C C . GLN A 1 115 ? 8.605 -5.473 1.656 1.00 83.00 115 GLN A C 1
ATOM 901 O O . GLN A 1 115 ? 9.516 -4.770 1.232 1.00 83.00 115 GLN A O 1
ATOM 906 N N . PHE A 1 116 ? 8.753 -6.773 1.933 1.00 84.75 116 PHE A N 1
ATOM 907 C CA . PHE A 1 116 ? 9.990 -7.506 1.674 1.00 84.75 116 PHE A CA 1
ATOM 908 C C . PHE A 1 116 ? 10.377 -7.469 0.191 1.00 84.75 116 PHE A C 1
ATOM 910 O O . PHE A 1 116 ? 11.542 -7.297 -0.121 1.00 84.75 116 PHE A O 1
ATOM 917 N N . GLY A 1 117 ? 9.413 -7.568 -0.729 1.00 83.56 117 GLY A N 1
ATO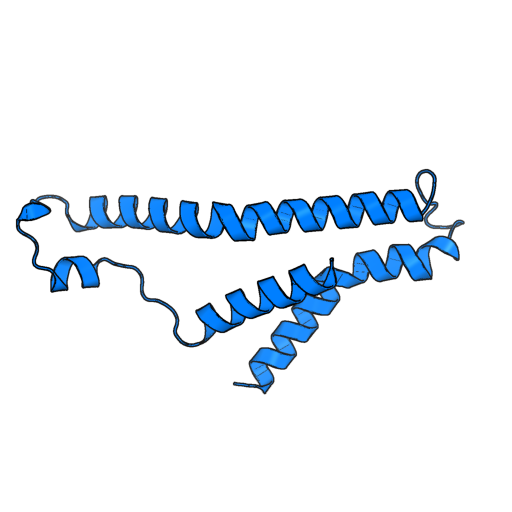M 918 C CA . GLY A 1 117 ? 9.696 -7.488 -2.164 1.00 83.56 117 GLY A CA 1
ATOM 919 C C . GLY A 1 117 ? 10.178 -6.116 -2.662 1.00 83.56 117 GLY A C 1
ATOM 920 O O . GLY A 1 117 ? 10.700 -6.044 -3.772 1.00 83.56 117 GLY A O 1
ATOM 921 N N . TYR A 1 118 ? 9.996 -5.039 -1.889 1.00 81.19 118 TYR A N 1
ATOM 922 C CA . TYR A 1 118 ? 10.519 -3.702 -2.207 1.00 81.19 118 TYR A CA 1
ATOM 923 C C . TYR A 1 118 ? 11.865 -3.383 -1.539 1.00 81.19 118 TYR A C 1
ATOM 925 O O . TYR A 1 118 ? 12.476 -2.378 -1.910 1.00 81.19 118 TYR A O 1
ATOM 933 N N . ALA A 1 119 ? 12.271 -4.173 -0.539 1.00 67.38 119 ALA A N 1
ATOM 934 C CA . ALA A 1 119 ? 13.537 -4.035 0.183 1.00 67.38 119 ALA A CA 1
ATOM 935 C C . ALA A 1 119 ? 14.671 -4.754 -0.561 1.00 67.38 119 ALA A C 1
ATOM 937 O O . ALA A 1 119 ? 15.800 -4.217 -0.534 1.00 67.38 119 ALA A O 1
#

Radius of gyration: 21.56 Å; chains: 1; bounding box: 44×34×64 Å

Secondary structure (DSSP, 8-state):
-HHHHHHHHHHHHHHHHHHHHIIIIIGGG-TTTS--SS-HHHHHHHHHHHHHHHHHIIIIIIHHHHHHHHHHHHHHHHTTTS-GGG--HHHHHHHSPPP-TTHHHHHHHHHHHHHHHH-

pLDDT: mean 84.18, std 5.18, range [58.53, 91.0]

Sequence (119 aa):
EDALIAKTFIFQYCNSFASLFYISFVKPYTGSIDPCLGSCMQELQAGLGTIFLTRLATGSILKLAVPYFMQKMKTKNETKGVDIEDLTDVELAFIMDEYHVMLGPFMDYANLSIQFGYA

Foldseek 3Di:
DVVVLVVVLVVCLCVLCVVLCCLPPPQVVPCVVPNDPPDSVVVSVVVLVVSLVVLCCCLPPVVPVVQVVVLVVQCCVVCVPHDPVPDDPVRVVVSHDDDPPPVNVSVNVSSVVSSVVSD

InterPro domains:
  IPR007632 Anoctamin [PTHR12308] (1-118)
  IPR049452 Anoctamin, transmembrane domain [PF04547] (1-118)